Protein AF-A0A9E7D563-F1 (afdb_monomer_lite)

pLDDT: mean 74.96, std 13.54, range [39.56, 93.25]

Foldseek 3Di:
DPPDPVVVVVVVVVVVVVVVVVVVVCVVVVPVVVVVPPVVPCPPDPDPDDDDPPCPPDDPPDDPVDDPDDPPPDPDDVVPPDDPPPDDPPDDDDDD

Radius of gyration: 30.88 Å; chains: 1; bounding box: 63×77×72 Å

Organism: NCBI:txid223390

Sequence (96 aa):
MRRDTSSTRSRLRRALFLLPVLGLTLAAAGCETLDALNPFNEREKPLPGARQPVFPEGVPGVDYNQAPPQPANSAYNPYQNEPPAAGAASATAPAR

Structure (mmCIF, N/CA/C/O backbone):
data_AF-A0A9E7D563-F1
#
_entry.id   AF-A0A9E7D563-F1
#
loop_
_atom_site.group_PDB
_atom_site.id
_atom_site.type_symbol
_atom_site.label_atom_id
_atom_site.label_alt_id
_atom_site.label_comp_id
_atom_site.label_asym_id
_atom_site.label_entity_id
_atom_site.label_seq_id
_atom_site.pdbx_PDB_ins_code
_atom_site.Cartn_x
_atom_site.Cartn_y
_atom_site.Cartn_z
_atom_site.occupancy
_atom_site.B_iso_or_equiv
_atom_site.auth_seq_id
_atom_site.auth_comp_id
_atom_site.auth_asym_id
_atom_site.auth_atom_id
_atom_site.pdbx_PDB_model_num
ATOM 1 N N . MET A 1 1 ? -39.798 -3.501 50.616 1.00 46.50 1 MET A N 1
ATOM 2 C CA . MET A 1 1 ? -39.432 -3.045 49.253 1.00 46.50 1 MET A CA 1
ATOM 3 C C . MET A 1 1 ? -37.908 -2.972 49.149 1.00 46.50 1 MET A C 1
ATOM 5 O O . MET A 1 1 ? -37.323 -2.139 49.822 1.00 46.50 1 MET A O 1
ATOM 9 N N . ARG A 1 2 ? -37.231 -3.896 48.443 1.00 57.88 2 ARG A N 1
ATOM 10 C CA . ARG A 1 2 ? -35.746 -3.921 48.359 1.00 57.88 2 ARG A CA 1
ATOM 11 C C . ARG A 1 2 ? -35.211 -4.599 47.080 1.00 57.88 2 ARG A C 1
ATOM 13 O O . ARG A 1 2 ? -34.205 -5.298 47.142 1.00 57.88 2 ARG A O 1
ATOM 20 N N . ARG A 1 3 ? -35.903 -4.466 45.937 1.00 59.53 3 ARG A N 1
ATOM 21 C CA . ARG A 1 3 ? -35.540 -5.173 44.684 1.00 59.53 3 ARG A CA 1
ATOM 22 C C . ARG A 1 3 ? -34.952 -4.294 43.568 1.00 59.53 3 ARG A C 1
ATOM 24 O O . ARG A 1 3 ? -34.392 -4.847 42.628 1.00 59.53 3 ARG A O 1
ATOM 31 N N . ASP A 1 4 ? -34.956 -2.969 43.684 1.00 60.03 4 ASP A N 1
ATOM 32 C CA . ASP A 1 4 ? -34.674 -2.117 42.511 1.00 60.03 4 ASP A CA 1
ATOM 33 C C . ASP A 1 4 ? -33.186 -1.794 42.274 1.00 60.03 4 ASP A C 1
ATOM 35 O O . ASP A 1 4 ? -32.769 -1.515 41.149 1.00 60.03 4 ASP A O 1
ATOM 39 N N . THR A 1 5 ? -32.334 -1.903 43.297 1.00 60.25 5 THR A N 1
ATOM 40 C CA . THR A 1 5 ? -30.908 -1.522 43.200 1.00 60.25 5 THR A CA 1
ATOM 41 C C . THR A 1 5 ? -30.013 -2.594 42.564 1.00 60.25 5 THR A C 1
ATOM 43 O O . THR A 1 5 ? -28.907 -2.303 42.111 1.00 60.25 5 THR A O 1
ATOM 46 N N . SER A 1 6 ? -30.478 -3.844 42.511 1.00 61.44 6 SER A N 1
ATOM 47 C CA . SER A 1 6 ? -29.756 -4.971 41.897 1.00 61.44 6 SER A CA 1
ATOM 48 C C . SER A 1 6 ? -29.801 -4.910 40.363 1.00 61.44 6 SER A C 1
ATOM 50 O O . SER A 1 6 ? -28.780 -5.064 39.685 1.00 61.44 6 SER A O 1
ATOM 52 N N . SER A 1 7 ? -30.980 -4.602 39.814 1.00 68.50 7 SER A N 1
ATOM 53 C CA . SER A 1 7 ? -31.227 -4.547 38.368 1.00 68.50 7 SER A CA 1
ATOM 54 C C . SER A 1 7 ? -30.425 -3.429 37.698 1.00 68.50 7 SER A C 1
ATOM 56 O O . SER A 1 7 ? -29.818 -3.630 36.647 1.00 68.50 7 SER A O 1
ATOM 58 N N . THR A 1 8 ? -30.327 -2.267 38.345 1.00 72.75 8 THR A N 1
ATOM 59 C CA . THR A 1 8 ? -29.546 -1.118 37.861 1.00 72.75 8 THR A CA 1
ATOM 60 C C . THR A 1 8 ? -28.046 -1.404 37.817 1.00 72.75 8 THR A C 1
ATOM 62 O O . THR A 1 8 ? -27.403 -1.098 36.815 1.00 72.75 8 THR A O 1
ATOM 65 N N . ARG A 1 9 ? -27.484 -2.079 38.828 1.00 77.31 9 ARG A N 1
ATOM 66 C CA . ARG A 1 9 ? -26.066 -2.493 38.831 1.00 77.31 9 ARG A CA 1
ATOM 67 C C . ARG A 1 9 ? -25.752 -3.528 37.746 1.00 77.31 9 ARG A C 1
ATOM 69 O O . ARG A 1 9 ? -24.695 -3.456 37.125 1.00 77.31 9 ARG A O 1
ATOM 76 N N . SER A 1 10 ? -26.667 -4.465 37.496 1.00 79.06 10 SER A N 1
ATOM 77 C CA . SER A 1 10 ? -26.543 -5.454 36.414 1.00 79.06 10 SER A CA 1
ATOM 78 C C . SER A 1 10 ? -26.567 -4.798 35.026 1.00 79.06 10 SER A C 1
ATOM 80 O O . SER A 1 10 ? -25.721 -5.099 34.181 1.00 79.06 10 SER A O 1
ATOM 82 N N . ARG A 1 11 ? -27.480 -3.842 34.809 1.00 83.69 11 ARG A N 1
ATOM 83 C CA . ARG A 1 11 ? -27.574 -3.069 33.560 1.00 83.69 11 ARG A CA 1
ATOM 84 C C . ARG A 1 11 ? -26.341 -2.200 33.325 1.00 83.69 11 ARG A C 1
ATOM 86 O O . ARG A 1 11 ? -25.830 -2.186 32.211 1.00 83.69 11 ARG A O 1
ATOM 93 N N . LEU A 1 12 ? -25.828 -1.546 34.369 1.00 88.75 12 LEU A N 1
ATOM 94 C CA . LEU A 1 12 ? -24.626 -0.715 34.277 1.00 88.75 12 LEU A CA 1
ATOM 95 C C . LEU A 1 12 ? -23.389 -1.546 33.911 1.00 88.75 12 LEU A C 1
ATOM 97 O O . LEU A 1 12 ? -22.616 -1.152 33.046 1.00 88.75 12 LEU A O 1
ATOM 101 N N . ARG A 1 13 ? -23.235 -2.737 34.508 1.00 88.06 13 ARG A N 1
ATOM 102 C CA . ARG A 1 13 ? -22.154 -3.671 34.154 1.00 88.06 13 ARG A CA 1
ATOM 103 C C . ARG A 1 13 ? -22.262 -4.144 32.707 1.00 88.06 13 ARG A C 1
ATOM 105 O O . ARG A 1 13 ? -21.264 -4.132 32.000 1.00 88.06 13 ARG A O 1
ATOM 112 N N . ARG A 1 14 ? -23.462 -4.514 32.245 1.00 85.88 14 ARG A N 1
ATOM 113 C CA . ARG A 1 14 ? -23.684 -4.886 30.836 1.00 85.88 14 ARG A CA 1
ATOM 114 C C . ARG A 1 14 ? -23.347 -3.741 29.883 1.00 85.88 14 ARG A C 1
ATOM 116 O O . ARG A 1 14 ? -22.672 -3.984 28.894 1.00 85.88 14 ARG A O 1
ATOM 123 N N . ALA A 1 15 ? -23.758 -2.513 30.192 1.00 87.81 15 ALA A N 1
ATOM 124 C CA . ALA A 1 15 ? -23.417 -1.343 29.383 1.00 87.81 15 ALA A CA 1
ATOM 125 C C . ALA A 1 15 ? -21.897 -1.103 29.326 1.00 87.81 15 ALA A C 1
ATOM 127 O O . ALA A 1 15 ? -21.360 -0.841 28.252 1.00 87.81 15 ALA A O 1
ATOM 128 N N . LEU A 1 16 ? -21.199 -1.276 30.455 1.00 91.31 16 LEU A N 1
ATOM 129 C CA . LEU A 1 16 ? -19.743 -1.139 30.529 1.00 91.31 16 LEU A CA 1
ATOM 130 C C . LEU A 1 16 ? -19.010 -2.176 29.661 1.00 91.31 16 LEU A C 1
ATOM 132 O O . LEU A 1 16 ? -17.990 -1.853 29.065 1.00 91.31 16 LEU A O 1
ATOM 136 N N . PHE A 1 17 ? -19.538 -3.401 29.563 1.00 89.44 17 PHE A N 1
ATOM 137 C CA . PHE A 1 17 ? -18.987 -4.444 28.690 1.00 89.44 17 PHE A CA 1
ATOM 138 C C . PHE A 1 17 ? -19.382 -4.283 27.218 1.00 89.44 17 PHE A C 1
ATOM 140 O O . PHE A 1 17 ? -18.621 -4.684 26.344 1.00 89.44 17 PHE A O 1
ATOM 147 N N . LEU A 1 18 ? -20.541 -3.691 26.919 1.00 93.25 18 LEU A N 1
ATOM 148 C CA . LEU A 1 18 ? -20.990 -3.485 25.538 1.00 93.25 18 LEU A CA 1
ATOM 149 C C . LEU A 1 18 ? -20.261 -2.332 24.842 1.00 93.25 18 LEU A C 1
ATOM 151 O O . LEU A 1 18 ? -20.044 -2.407 23.637 1.00 93.25 18 LEU A O 1
ATOM 155 N N . LEU A 1 19 ? -19.844 -1.299 25.578 1.00 91.69 19 LEU A N 1
ATOM 156 C CA . LEU A 1 19 ? -19.086 -0.166 25.035 1.00 91.69 19 LEU A CA 1
ATOM 157 C C . LEU A 1 19 ? -17.804 -0.563 24.274 1.00 91.69 19 LEU A C 1
ATOM 159 O O . LEU A 1 19 ? -17.670 -0.156 23.120 1.00 91.69 19 LEU A O 1
ATOM 163 N N . PRO A 1 20 ? -16.874 -1.355 24.845 1.00 91.50 20 PRO A N 1
ATOM 164 C CA . PRO A 1 20 ? -15.661 -1.750 24.133 1.00 91.50 20 PRO A CA 1
ATOM 165 C C . PRO A 1 20 ? -15.958 -2.680 22.954 1.00 91.50 20 PRO A C 1
ATOM 167 O O . PRO A 1 20 ? -15.300 -2.567 21.927 1.00 91.50 20 PRO A O 1
ATOM 170 N N . VAL A 1 21 ? -16.966 -3.554 23.062 1.00 93.25 21 VAL A N 1
ATOM 171 C CA . VAL A 1 21 ? -17.385 -4.437 21.959 1.00 93.25 21 VAL A CA 1
ATOM 172 C C . VAL A 1 21 ? -17.908 -3.615 20.785 1.00 93.25 21 VAL A C 1
ATOM 174 O O . VAL A 1 21 ? -17.483 -3.824 19.652 1.00 93.25 21 VAL A O 1
ATOM 177 N N . LEU A 1 22 ? -18.774 -2.636 21.060 1.00 92.00 22 LEU A N 1
ATOM 178 C CA . LEU A 1 22 ? -19.298 -1.734 20.041 1.00 92.00 22 LEU A CA 1
ATOM 179 C C . LEU A 1 22 ? -18.167 -0.917 19.397 1.00 92.00 22 LEU A C 1
ATOM 181 O O . LEU A 1 22 ? -18.093 -0.833 18.173 1.00 92.00 22 LEU A O 1
ATOM 185 N N . GLY A 1 23 ? -17.246 -0.391 20.209 1.00 90.06 23 GLY A N 1
ATOM 186 C CA . GLY A 1 23 ? -16.064 0.324 19.726 1.00 90.06 23 GLY A CA 1
ATOM 187 C C . GLY A 1 23 ? -15.183 -0.529 18.810 1.00 90.06 23 GLY A C 1
ATOM 188 O O . GLY A 1 23 ? -14.817 -0.073 17.730 1.00 90.06 23 GLY A O 1
ATOM 189 N N . LEU A 1 24 ? -14.902 -1.782 19.186 1.00 87.56 24 LEU A N 1
ATOM 190 C CA . LEU A 1 24 ? -14.111 -2.701 18.361 1.00 87.56 24 LEU A CA 1
ATOM 191 C C . LEU A 1 24 ? -14.814 -3.031 17.040 1.00 87.56 24 LEU A C 1
ATOM 193 O O . LEU A 1 24 ? -14.166 -3.073 15.999 1.00 87.56 24 LEU A O 1
ATOM 197 N N . THR A 1 25 ? -16.133 -3.246 17.071 1.00 86.12 25 THR A N 1
ATOM 198 C CA . THR A 1 25 ? -16.908 -3.561 15.859 1.00 86.12 25 THR A CA 1
ATOM 199 C C . THR A 1 25 ? -16.938 -2.388 14.879 1.00 86.12 25 THR A C 1
ATOM 201 O O . THR A 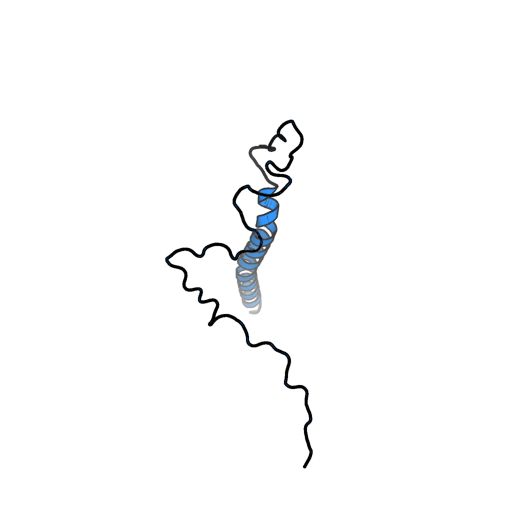1 25 ? -16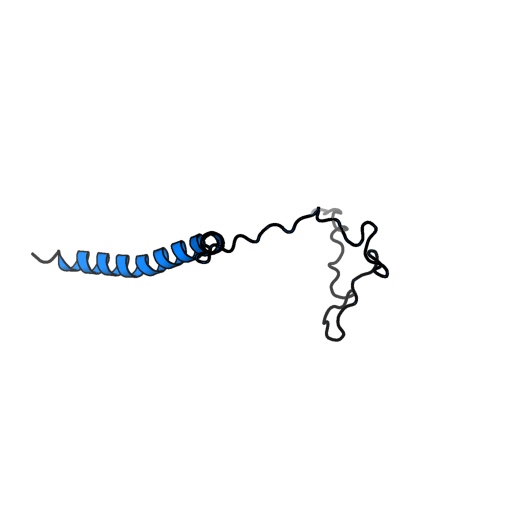.773 -2.599 13.680 1.00 86.12 25 THR A O 1
ATOM 204 N N . LEU A 1 26 ? -17.067 -1.153 15.381 1.00 85.12 26 LEU A N 1
ATOM 205 C CA . LEU A 1 26 ? -16.996 0.053 14.553 1.00 85.12 26 LEU A CA 1
ATOM 206 C C . LEU A 1 26 ? -15.586 0.293 14.012 1.00 85.12 26 LEU A C 1
ATOM 208 O O . LEU A 1 26 ? -15.447 0.691 12.863 1.00 85.12 26 LEU A O 1
ATOM 212 N N . ALA A 1 27 ? -14.548 0.051 14.814 1.00 83.69 27 ALA A N 1
ATOM 213 C CA . ALA A 1 27 ? -13.166 0.189 14.366 1.00 83.69 27 ALA A CA 1
ATOM 214 C C . ALA A 1 27 ? -12.826 -0.831 13.266 1.00 83.69 27 ALA A C 1
ATOM 216 O O . ALA A 1 27 ? -12.238 -0.459 12.255 1.00 83.69 27 ALA A O 1
ATOM 217 N N . ALA A 1 28 ? -13.257 -2.088 13.424 1.00 82.00 28 ALA A N 1
ATOM 218 C CA . ALA A 1 28 ? -13.043 -3.137 12.430 1.00 82.00 28 ALA A CA 1
ATOM 219 C C . ALA A 1 28 ? -13.772 -2.841 11.108 1.00 82.00 28 ALA A C 1
ATOM 221 O O . ALA A 1 28 ? -13.149 -2.899 10.056 1.00 82.00 28 ALA A O 1
ATOM 222 N N . ALA A 1 29 ? -15.051 -2.446 11.159 1.00 80.00 29 ALA A N 1
ATOM 223 C CA . ALA A 1 29 ? -15.813 -2.050 9.965 1.00 80.00 29 ALA A CA 1
ATOM 224 C C . ALA A 1 29 ? -15.343 -0.706 9.360 1.00 80.00 29 ALA A C 1
ATOM 226 O O . ALA A 1 29 ? -15.568 -0.404 8.186 1.00 80.00 29 ALA A O 1
ATOM 227 N N . GLY A 1 30 ? -14.706 0.134 10.176 1.00 71.75 30 GLY A N 1
ATOM 228 C CA . GLY A 1 30 ? -14.212 1.449 9.790 1.00 71.75 30 GLY A CA 1
ATOM 229 C C . GLY A 1 30 ? -12.873 1.420 9.060 1.00 71.75 30 GLY A C 1
ATOM 230 O O . GLY A 1 30 ? -12.623 2.333 8.286 1.00 71.75 30 GLY A O 1
ATOM 231 N N . CYS A 1 31 ? -12.023 0.406 9.253 1.00 72.69 31 CYS A N 1
ATOM 232 C CA . CYS A 1 31 ? -10.680 0.382 8.654 1.00 72.69 31 CYS A CA 1
ATOM 233 C C . CYS A 1 31 ? -10.689 0.459 7.120 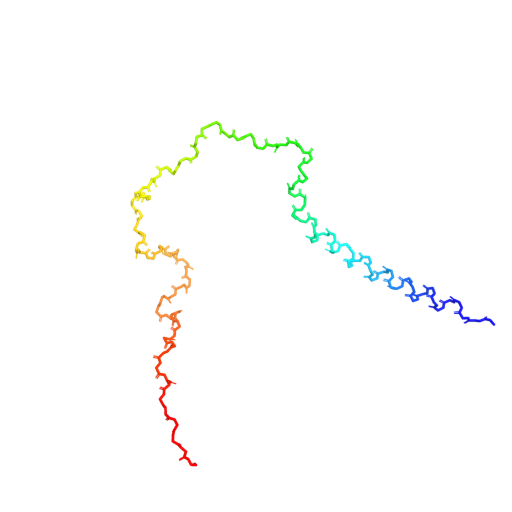1.00 72.69 31 CYS A C 1
ATOM 235 O O . CYS A 1 31 ? -9.866 1.162 6.546 1.00 72.69 31 CYS A O 1
ATOM 237 N N . GLU A 1 32 ? -11.635 -0.204 6.464 1.00 66.38 32 GLU A N 1
ATOM 238 C CA . GLU A 1 32 ? -11.804 -0.148 5.005 1.00 66.38 32 GLU A CA 1
ATOM 239 C C . GLU A 1 32 ? -12.648 1.053 4.547 1.00 66.38 32 GLU A C 1
ATOM 241 O O . GLU A 1 32 ? -12.413 1.629 3.488 1.00 66.38 32 GLU A O 1
ATOM 246 N N . THR A 1 33 ? -13.584 1.510 5.382 1.00 71.06 33 THR A N 1
ATOM 247 C CA . THR A 1 33 ? -14.432 2.676 5.078 1.00 71.06 33 THR A CA 1
ATOM 248 C C . THR A 1 33 ? -13.675 4.007 5.214 1.00 71.06 33 THR A C 1
ATOM 250 O O . THR A 1 33 ? -13.984 4.972 4.514 1.00 71.06 33 THR A O 1
ATOM 253 N N . LEU A 1 34 ? -12.679 4.081 6.102 1.00 66.56 34 LEU A N 1
ATOM 254 C CA . LEU A 1 34 ? -11.859 5.275 6.331 1.00 66.56 34 LEU A CA 1
ATOM 255 C C . LEU A 1 34 ? -10.912 5.570 5.165 1.00 66.56 34 LEU A C 1
ATOM 257 O O . LEU A 1 34 ? -10.648 6.738 4.909 1.00 66.56 34 LEU A O 1
ATOM 261 N N . ASP A 1 35 ? -10.470 4.550 4.427 1.00 64.88 35 ASP A N 1
ATOM 262 C CA . ASP A 1 35 ? -9.675 4.727 3.203 1.00 64.88 35 ASP A CA 1
ATOM 263 C C . ASP A 1 35 ? -10.494 5.429 2.098 1.00 64.88 35 ASP A C 1
ATOM 265 O O . ASP A 1 35 ? -9.998 6.278 1.359 1.00 64.88 35 ASP A O 1
ATOM 269 N N . ALA A 1 36 ? -11.806 5.161 2.046 1.00 68.31 36 ALA A N 1
ATOM 270 C CA . ALA A 1 36 ? -12.739 5.841 1.143 1.00 68.31 36 ALA A CA 1
ATOM 271 C C . ALA A 1 36 ? -13.165 7.240 1.635 1.00 68.31 36 ALA A C 1
ATOM 273 O O . ALA A 1 36 ? -13.593 8.082 0.838 1.00 68.31 36 ALA A O 1
ATOM 274 N N . LEU A 1 37 ? -13.054 7.508 2.938 1.00 73.31 37 LEU A N 1
ATOM 275 C CA . LEU A 1 37 ? -13.243 8.831 3.527 1.00 73.31 37 LEU A CA 1
ATOM 276 C C . LEU A 1 37 ? -11.939 9.613 3.395 1.00 73.31 37 LEU A C 1
ATOM 278 O O . LEU A 1 37 ? -11.203 9.774 4.358 1.00 73.31 37 LEU A O 1
ATOM 282 N N . ASN A 1 38 ? -11.662 10.127 2.200 1.00 69.38 38 ASN A N 1
ATOM 283 C CA . ASN A 1 38 ? -10.580 11.083 2.000 1.00 69.38 38 ASN A CA 1
ATOM 284 C C . ASN A 1 38 ? -11.076 12.506 2.347 1.00 69.38 38 ASN A C 1
ATOM 286 O O . ASN A 1 38 ? -11.704 13.145 1.493 1.00 69.38 38 ASN A O 1
ATOM 290 N N . PRO A 1 39 ? -10.817 13.045 3.561 1.00 72.94 39 PRO A N 1
ATOM 291 C CA . PRO A 1 39 ? -11.272 14.385 3.943 1.00 72.94 39 PRO A CA 1
ATOM 292 C C . PRO A 1 39 ? -10.556 15.498 3.164 1.00 72.94 39 PRO A C 1
ATOM 294 O O . PRO A 1 39 ? -10.988 16.648 3.209 1.00 72.94 39 PRO A O 1
ATOM 297 N N . PHE A 1 40 ? -9.484 15.166 2.440 1.00 76.62 40 PHE A N 1
ATOM 298 C CA . PHE A 1 40 ? -8.692 16.097 1.642 1.00 76.62 40 PHE A CA 1
ATOM 299 C C . PHE A 1 40 ? -9.123 16.137 0.171 1.00 76.62 40 PHE A C 1
ATOM 301 O O . PHE A 1 40 ? -8.598 16.938 -0.597 1.00 76.62 40 PHE A O 1
ATOM 308 N N . ASN A 1 41 ? -10.118 15.330 -0.226 1.00 63.91 41 AS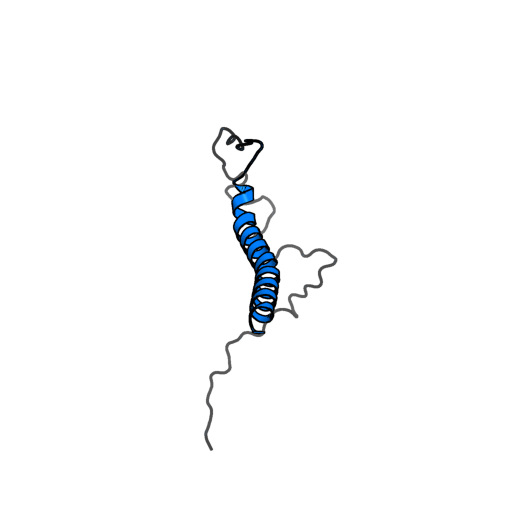N A N 1
ATOM 309 C CA . ASN A 1 41 ? -10.645 15.278 -1.595 1.00 63.91 41 ASN A CA 1
ATOM 310 C C . ASN A 1 41 ? -9.539 15.091 -2.658 1.00 63.91 41 ASN A C 1
ATOM 312 O O . ASN A 1 41 ? -9.680 15.510 -3.810 1.00 63.91 41 ASN A O 1
ATOM 316 N N . GLU A 1 42 ? -8.432 14.452 -2.272 1.00 69.06 42 GLU A N 1
ATOM 317 C CA . GLU A 1 42 ? -7.338 14.073 -3.160 1.00 69.06 42 GLU A CA 1
ATOM 318 C C . GLU A 1 42 ? -7.776 12.836 -3.943 1.00 69.06 42 GLU A C 1
ATOM 320 O O . GLU A 1 42 ? -7.376 11.705 -3.678 1.00 69.06 42 GLU A O 1
ATOM 325 N N . ARG A 1 43 ? -8.675 13.025 -4.910 1.00 66.44 43 ARG A N 1
ATOM 326 C CA . ARG A 1 43 ? -8.842 12.018 -5.954 1.00 66.44 43 ARG A CA 1
ATOM 327 C C . ARG A 1 43 ? -7.552 12.016 -6.747 1.00 66.44 43 ARG A C 1
ATOM 329 O O . ARG A 1 43 ? -7.269 12.994 -7.439 1.00 66.44 43 ARG A O 1
ATOM 336 N N . GLU A 1 44 ? -6.781 10.938 -6.637 1.00 69.88 44 GLU A N 1
ATOM 337 C CA . GLU A 1 44 ? -5.635 10.710 -7.506 1.00 69.88 44 GLU A CA 1
ATOM 338 C C . GLU A 1 44 ? -6.103 10.878 -8.950 1.00 69.88 44 GLU A C 1
ATOM 340 O O . GLU A 1 44 ? -6.875 10.076 -9.483 1.00 69.88 44 GLU A O 1
ATOM 345 N N . LYS A 1 45 ? -5.709 11.990 -9.572 1.00 74.62 45 LYS A N 1
ATOM 346 C CA . LYS A 1 45 ? -6.058 12.261 -10.958 1.00 74.62 45 LYS A CA 1
ATOM 347 C C . LYS A 1 45 ? -5.426 11.140 -11.782 1.00 74.62 45 LYS A C 1
ATOM 349 O O . LYS A 1 45 ? -4.198 11.030 -11.761 1.00 74.62 45 LYS A O 1
ATOM 354 N N . PRO A 1 46 ? -6.212 10.322 -12.508 1.00 75.62 46 PRO A N 1
ATOM 355 C CA . PRO A 1 46 ? -5.630 9.300 -13.356 1.00 75.62 46 PRO A CA 1
ATOM 356 C C . PRO A 1 46 ? -4.684 9.990 -14.336 1.00 75.62 46 PRO A C 1
ATOM 358 O O . PRO A 1 46 ? -5.062 10.942 -15.026 1.00 75.62 46 PRO A O 1
ATOM 361 N N . LEU A 1 47 ? -3.423 9.557 -14.322 1.00 77.69 47 LEU A N 1
ATOM 362 C CA . LEU A 1 47 ? -2.406 10.089 -15.217 1.00 77.69 47 LEU A CA 1
ATOM 363 C C . LEU A 1 47 ? -2.876 9.883 -16.664 1.00 77.69 47 LEU A C 1
ATOM 365 O O . LEU A 1 47 ? -3.405 8.813 -16.980 1.00 77.69 47 LEU A O 1
ATOM 369 N N . PRO A 1 48 ? -2.723 10.887 -17.542 1.00 83.00 48 PRO A N 1
ATOM 370 C CA . PRO A 1 48 ? -3.073 10.723 -18.943 1.00 83.00 48 PRO A CA 1
ATOM 371 C C . PRO A 1 48 ? -2.187 9.641 -19.577 1.00 83.00 48 PRO A C 1
ATOM 373 O O . PRO A 1 48 ? -0.979 9.612 -19.351 1.00 83.00 48 PRO A O 1
ATOM 376 N N . GLY A 1 49 ? -2.788 8.775 -20.395 1.00 85.69 49 GLY A N 1
ATOM 377 C CA . GLY A 1 49 ? -2.090 7.711 -21.121 1.00 85.69 49 GLY A CA 1
ATOM 378 C C . GLY A 1 49 ? -2.479 6.297 -20.679 1.00 85.69 49 GLY A C 1
ATOM 379 O O . GLY A 1 49 ? -2.996 6.074 -19.587 1.00 85.69 49 GLY A O 1
ATOM 380 N N . ALA A 1 50 ? -2.250 5.325 -21.564 1.00 83.06 50 ALA A N 1
ATOM 381 C CA . ALA A 1 50 ? -2.473 3.915 -21.263 1.00 83.06 50 ALA A CA 1
ATOM 382 C C . ALA A 1 50 ? -1.309 3.372 -20.423 1.00 83.06 50 ALA A C 1
ATOM 384 O O . ALA A 1 50 ? -0.146 3.516 -20.802 1.00 83.06 50 ALA A O 1
ATOM 385 N N . ARG A 1 51 ? -1.617 2.721 -19.296 1.00 83.00 51 ARG A N 1
ATOM 386 C CA . ARG A 1 51 ? -0.621 1.981 -18.513 1.00 83.00 51 ARG A CA 1
ATOM 387 C C . ARG A 1 51 ? -0.258 0.718 -19.288 1.00 83.00 51 ARG A C 1
ATOM 389 O O . ARG A 1 51 ? -1.060 -0.207 -19.346 1.00 83.00 51 ARG A O 1
ATOM 396 N N . GLN A 1 52 ? 0.918 0.708 -19.903 1.00 88.81 52 GLN A N 1
ATOM 397 C CA . GLN A 1 52 ? 1.466 -0.465 -20.580 1.00 88.81 52 GLN A CA 1
ATOM 398 C C . GLN A 1 52 ? 2.629 -1.036 -19.766 1.00 88.81 52 GLN A C 1
ATOM 400 O O . GLN A 1 52 ? 3.327 -0.268 -19.092 1.00 88.81 52 GLN A O 1
ATOM 405 N N . PRO A 1 53 ? 2.853 -2.362 -19.795 1.00 87.56 53 PRO A N 1
ATOM 406 C CA . PRO A 1 53 ? 4.034 -2.946 -19.183 1.00 87.56 53 PRO A CA 1
ATOM 407 C C . PRO A 1 53 ? 5.282 -2.357 -19.842 1.00 87.56 53 PRO A C 1
ATOM 409 O O . PRO A 1 53 ? 5.421 -2.363 -21.062 1.00 87.56 53 PRO A O 1
ATOM 412 N N . VAL A 1 54 ? 6.202 -1.852 -19.020 1.00 89.31 54 VAL A N 1
ATOM 413 C CA . VAL A 1 54 ? 7.480 -1.290 -19.491 1.00 89.31 54 VAL A CA 1
ATOM 414 C C . VAL A 1 54 ? 8.341 -2.371 -20.158 1.00 89.31 54 VAL A C 1
ATOM 416 O O . VAL A 1 54 ? 9.136 -2.075 -21.044 1.00 89.31 54 VAL A O 1
ATOM 419 N N . PHE A 1 55 ? 8.131 -3.633 -19.773 1.00 92.81 55 PHE A N 1
ATOM 420 C CA . PHE A 1 55 ? 8.812 -4.803 -20.315 1.00 92.81 55 PHE A CA 1
ATOM 421 C C . PHE A 1 55 ? 7.786 -5.885 -20.689 1.00 92.81 55 PHE A C 1
ATOM 423 O O . PHE A 1 55 ? 7.462 -6.727 -19.850 1.00 92.81 55 PHE A O 1
ATOM 430 N N . PRO A 1 56 ? 7.231 -5.857 -21.915 1.00 88.25 56 PRO A N 1
ATOM 431 C CA . PRO A 1 56 ? 6.189 -6.797 -22.338 1.00 88.25 56 PRO A CA 1
ATOM 432 C C . PRO A 1 56 ? 6.641 -8.263 -22.309 1.00 88.25 56 PRO A C 1
ATOM 434 O O . PRO A 1 56 ? 5.879 -9.131 -21.905 1.00 88.25 56 PRO A O 1
ATOM 437 N N . GLU A 1 57 ? 7.901 -8.514 -22.668 1.00 89.94 57 GLU A N 1
ATOM 438 C CA . GLU A 1 57 ? 8.504 -9.854 -22.751 1.00 89.94 57 GLU A CA 1
ATOM 439 C C . GLU A 1 57 ? 9.229 -10.274 -21.455 1.00 89.94 57 GLU A C 1
ATOM 441 O O . GLU A 1 57 ? 9.948 -11.270 -21.431 1.00 89.94 57 GLU A O 1
ATOM 446 N N . GLY A 1 58 ? 9.069 -9.510 -20.368 1.00 87.31 58 GLY A N 1
ATOM 447 C CA . GLY A 1 58 ? 9.777 -9.727 -19.105 1.00 87.31 58 GLY A CA 1
ATOM 448 C C . GLY A 1 58 ? 11.016 -8.846 -18.926 1.00 87.31 58 GLY A C 1
ATOM 449 O O . GLY A 1 58 ? 11.515 -8.206 -19.853 1.00 87.31 58 GLY A O 1
ATOM 450 N N . VAL A 1 59 ? 11.486 -8.759 -17.683 1.00 90.75 59 VAL A N 1
ATOM 451 C CA . VAL A 1 59 ? 12.568 -7.852 -17.282 1.00 90.75 59 VAL A CA 1
ATOM 452 C C . VAL A 1 59 ? 13.911 -8.379 -17.808 1.00 90.75 59 VAL A C 1
ATOM 454 O O . VAL A 1 59 ? 14.280 -9.511 -17.484 1.00 90.75 59 VAL A O 1
ATOM 457 N N . PRO A 1 60 ? 14.683 -7.583 -18.574 1.00 89.56 60 PRO A N 1
ATOM 458 C CA . PRO A 1 60 ? 15.990 -8.008 -19.063 1.00 89.56 60 PRO A CA 1
ATOM 459 C C . PRO A 1 60 ? 16.917 -8.450 -17.923 1.00 89.56 60 PRO A C 1
ATOM 461 O O . PRO A 1 60 ? 17.106 -7.723 -16.950 1.00 89.56 60 PRO A O 1
ATOM 464 N N . GLY A 1 61 ? 17.511 -9.637 -18.058 1.00 85.56 61 GLY A N 1
ATOM 465 C CA . GLY A 1 61 ? 18.445 -10.194 -17.073 1.00 85.56 61 GLY A CA 1
ATOM 466 C C . GLY A 1 61 ? 17.795 -10.944 -15.906 1.00 85.56 61 GLY A C 1
ATOM 467 O O . GLY A 1 61 ? 18.519 -11.430 -15.040 1.00 85.56 61 GLY A O 1
ATOM 468 N N . VAL A 1 62 ? 16.464 -11.072 -15.882 1.00 86.19 62 VAL A N 1
ATOM 469 C CA . VAL A 1 62 ? 15.753 -11.920 -14.917 1.00 86.19 62 VAL A CA 1
ATOM 470 C C . VAL A 1 62 ? 15.459 -13.275 -15.556 1.00 86.19 62 VAL A C 1
ATOM 472 O O . VAL A 1 62 ? 14.704 -13.363 -16.521 1.00 86.19 62 VAL A O 1
ATOM 475 N N . ASP A 1 63 ? 16.043 -14.338 -15.005 1.00 87.56 63 ASP A N 1
ATOM 476 C CA . ASP A 1 63 ? 15.663 -15.710 -15.342 1.00 87.56 63 ASP A CA 1
ATOM 477 C C . ASP A 1 63 ? 14.511 -16.157 -14.435 1.00 87.56 63 ASP A C 1
ATOM 479 O O . ASP A 1 63 ? 14.704 -16.444 -13.254 1.00 87.56 63 ASP A O 1
ATOM 483 N N . TYR A 1 64 ? 13.303 -16.215 -14.993 1.00 84.06 64 TYR A N 1
ATOM 484 C CA . TYR A 1 64 ? 12.095 -16.628 -14.275 1.00 84.06 64 TYR A CA 1
ATOM 485 C C . TYR A 1 64 ? 12.058 -18.126 -13.934 1.00 84.06 64 TYR A C 1
ATOM 487 O O . TYR A 1 64 ? 11.196 -18.546 -13.163 1.00 84.06 64 TYR A O 1
ATOM 495 N N . ASN A 1 65 ? 12.973 -18.934 -14.483 1.00 87.88 65 ASN A N 1
ATOM 496 C CA . ASN A 1 65 ? 13.081 -20.359 -14.160 1.00 87.88 65 ASN A CA 1
ATOM 497 C C . ASN A 1 65 ? 14.037 -20.625 -12.990 1.00 87.88 65 ASN A C 1
ATOM 499 O O . ASN A 1 65 ? 14.135 -21.763 -12.529 1.00 87.88 65 ASN A O 1
ATOM 503 N N . GLN A 1 66 ? 14.747 -19.602 -12.507 1.00 85.69 66 GLN A N 1
ATOM 504 C CA . GLN A 1 66 ? 15.637 -19.723 -11.360 1.00 85.69 66 GLN A CA 1
ATOM 505 C C . GLN A 1 66 ? 14.984 -19.195 -10.089 1.00 85.69 66 GLN A C 1
ATOM 507 O O . GLN A 1 66 ? 14.247 -18.209 -10.087 1.00 85.69 66 GLN A O 1
ATOM 512 N N . ALA A 1 67 ? 15.283 -19.865 -8.976 1.00 81.62 67 ALA A N 1
ATOM 513 C CA . ALA A 1 67 ? 14.878 -19.387 -7.667 1.00 81.62 67 ALA A CA 1
ATOM 514 C C . ALA A 1 67 ? 15.504 -18.002 -7.411 1.00 81.62 67 ALA A C 1
ATOM 516 O O . ALA A 1 67 ? 16.700 -17.822 -7.664 1.00 81.62 67 ALA A O 1
ATOM 517 N N . PRO A 1 68 ? 14.736 -17.029 -6.885 1.00 83.00 68 PRO A N 1
ATOM 518 C CA . PRO A 1 68 ? 15.281 -15.729 -6.533 1.00 83.00 68 PRO A CA 1
ATOM 519 C C . PRO A 1 68 ? 16.481 -15.871 -5.588 1.00 83.00 68 PRO A C 1
ATOM 521 O O . PRO A 1 68 ? 16.419 -16.678 -4.647 1.00 83.00 68 PRO A O 1
ATOM 524 N N . PRO A 1 69 ? 17.560 -15.094 -5.806 1.00 83.19 69 PRO A N 1
ATOM 525 C CA . PRO A 1 69 ? 18.735 -15.152 -4.955 1.00 83.19 69 PRO A CA 1
ATOM 526 C C . PRO A 1 69 ? 18.329 -14.823 -3.523 1.00 83.19 69 PRO A C 1
ATOM 528 O O . PRO A 1 69 ? 17.714 -13.791 -3.245 1.00 83.19 69 PRO A O 1
ATOM 531 N N . GLN A 1 70 ? 18.657 -15.729 -2.610 1.00 84.44 70 GLN A N 1
ATOM 532 C CA . GLN A 1 70 ? 18.381 -15.517 -1.203 1.00 84.44 70 GLN A CA 1
ATOM 533 C C . GLN A 1 70 ? 19.372 -14.490 -0.635 1.00 84.44 70 GLN A C 1
ATOM 535 O O . GLN A 1 70 ? 20.549 -14.496 -1.011 1.00 84.44 70 GLN A O 1
ATOM 540 N N . PRO A 1 71 ? 18.938 -13.603 0.274 1.00 84.94 71 PRO A N 1
ATOM 541 C CA . PRO A 1 71 ? 19.852 -12.682 0.935 1.00 84.94 71 PRO A CA 1
ATOM 542 C C . PRO A 1 71 ? 20.884 -13.456 1.774 1.00 84.94 71 PRO A C 1
ATOM 544 O O . PRO A 1 71 ? 20.613 -14.559 2.253 1.00 84.94 71 PRO A O 1
ATOM 547 N N . ALA A 1 72 ? 22.072 -12.876 1.975 1.00 80.12 72 ALA A N 1
ATOM 548 C CA . ALA A 1 72 ? 23.203 -13.551 2.630 1.00 80.12 72 ALA A CA 1
ATOM 549 C C . ALA A 1 72 ? 22.913 -14.007 4.074 1.00 80.12 72 ALA A C 1
ATOM 551 O O . ALA A 1 72 ? 23.567 -14.907 4.587 1.00 80.12 72 ALA A O 1
ATOM 552 N N . ASN A 1 73 ? 21.926 -13.393 4.727 1.00 85.38 73 ASN A N 1
ATOM 553 C CA . ASN A 1 73 ? 21.458 -13.725 6.071 1.00 85.38 73 ASN A CA 1
ATOM 554 C C . ASN A 1 73 ? 20.210 -14.628 6.081 1.00 85.38 73 ASN A C 1
ATOM 556 O O . ASN A 1 73 ? 19.552 -14.746 7.115 1.00 85.38 73 ASN A O 1
ATOM 560 N N . SER A 1 74 ? 19.832 -15.217 4.947 1.00 81.38 74 SER A N 1
ATOM 561 C CA . SER A 1 74 ? 18.694 -16.133 4.887 1.00 81.38 74 SER A CA 1
ATOM 562 C C . SER A 1 74 ? 18.987 -17.431 5.646 1.00 81.38 74 SER A C 1
ATOM 564 O O . SER A 1 74 ? 20.041 -18.043 5.505 1.00 81.38 74 SER A O 1
ATOM 566 N N . ALA A 1 75 ? 18.016 -17.870 6.447 1.00 76.69 75 ALA A N 1
ATOM 567 C CA . ALA A 1 75 ? 18.036 -19.173 7.115 1.00 76.69 75 ALA A CA 1
ATOM 568 C C . ALA A 1 75 ? 17.467 -20.303 6.228 1.00 76.69 75 ALA A C 1
ATOM 570 O O . ALA A 1 75 ? 17.264 -21.419 6.702 1.00 76.69 75 ALA A O 1
ATOM 571 N N . TYR A 1 76 ? 17.141 -20.007 4.965 1.00 75.88 76 TYR A N 1
ATOM 572 C CA . TYR A 1 76 ? 16.486 -20.942 4.058 1.00 75.88 76 TYR A CA 1
ATOM 573 C C . TYR A 1 76 ? 17.491 -21.962 3.514 1.00 75.88 76 TYR A C 1
ATOM 575 O O . TYR A 1 76 ? 18.396 -21.607 2.760 1.00 75.88 76 TYR A O 1
ATOM 583 N N . ASN A 1 77 ? 17.313 -23.235 3.876 1.00 72.19 77 ASN A N 1
ATOM 584 C CA . ASN A 1 77 ? 18.065 -24.350 3.312 1.00 72.19 77 ASN A CA 1
ATOM 585 C C . ASN A 1 77 ? 17.135 -25.189 2.412 1.00 72.19 77 ASN A C 1
ATOM 587 O O . ASN A 1 77 ? 16.301 -25.934 2.934 1.00 72.19 77 ASN A O 1
ATOM 591 N N . PRO A 1 78 ? 17.270 -25.118 1.074 1.00 66.50 78 PRO A N 1
ATOM 592 C CA . PRO A 1 78 ? 16.388 -25.840 0.156 1.00 66.50 78 PRO A CA 1
ATOM 593 C C . PRO A 1 78 ? 16.414 -27.366 0.349 1.00 66.50 78 PRO A C 1
ATOM 595 O O . PRO A 1 78 ? 15.438 -28.025 0.020 1.00 66.50 78 PRO A O 1
ATOM 598 N N . T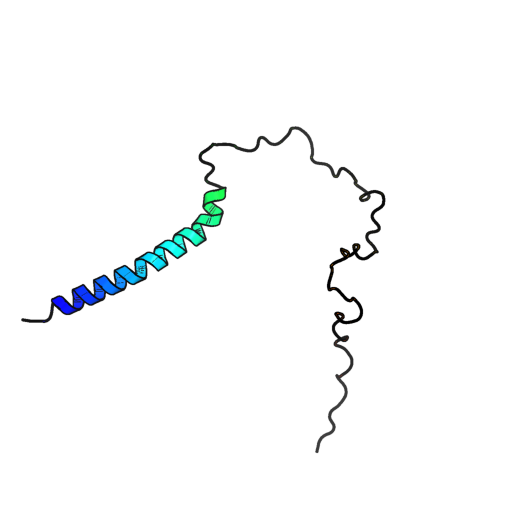YR A 1 79 ? 17.466 -27.932 0.952 1.00 65.00 79 TYR A N 1
ATOM 599 C CA . TYR A 1 79 ? 17.578 -29.377 1.193 1.00 65.00 79 TYR A CA 1
ATOM 600 C C . TYR A 1 79 ? 16.939 -29.855 2.508 1.00 65.00 79 TYR A C 1
ATOM 602 O O . TYR A 1 79 ? 16.756 -31.055 2.693 1.00 65.00 79 TYR A O 1
ATOM 610 N N . GLN A 1 80 ? 16.622 -28.951 3.440 1.00 64.31 80 GLN A N 1
ATOM 611 C CA . GLN A 1 80 ? 15.981 -29.290 4.724 1.00 64.31 80 GLN A CA 1
ATOM 612 C C . GLN A 1 80 ? 14.491 -28.952 4.761 1.00 64.31 80 GLN A C 1
ATOM 614 O O . GLN A 1 80 ? 13.760 -29.501 5.583 1.00 64.31 80 GLN A O 1
ATOM 619 N N . ASN A 1 81 ? 14.051 -28.034 3.903 1.00 65.50 81 ASN A N 1
ATOM 620 C CA . ASN A 1 81 ? 12.710 -27.467 3.948 1.00 65.50 81 ASN A CA 1
ATOM 621 C C . ASN A 1 81 ? 11.756 -28.063 2.899 1.00 65.50 81 ASN A C 1
ATOM 623 O O . ASN A 1 81 ? 10.603 -27.641 2.846 1.00 65.50 81 ASN A O 1
ATOM 627 N N . GLU A 1 82 ? 12.197 -29.036 2.095 1.00 65.12 82 GLU A N 1
ATOM 628 C CA . GLU A 1 82 ? 11.317 -29.770 1.182 1.00 65.12 82 GLU A CA 1
ATOM 629 C C . GLU A 1 82 ? 10.492 -30.807 1.972 1.00 65.12 82 GLU A C 1
ATOM 631 O O . GLU A 1 82 ? 11.069 -31.714 2.582 1.00 65.12 82 GLU A O 1
ATOM 636 N N . PRO A 1 83 ? 9.150 -30.688 2.032 1.00 64.56 83 PRO A N 1
ATOM 637 C CA . PRO A 1 83 ? 8.331 -31.694 2.690 1.00 64.56 83 PRO A CA 1
ATOM 638 C C . PRO A 1 83 ? 8.451 -33.025 1.931 1.00 64.56 83 PRO A C 1
ATOM 640 O O . PRO A 1 83 ? 8.385 -33.029 0.700 1.00 64.56 83 PRO A O 1
ATOM 643 N N . PRO A 1 84 ? 8.610 -34.165 2.632 1.00 60.09 84 PRO A N 1
ATOM 644 C CA . PRO A 1 84 ? 8.735 -35.459 1.977 1.00 60.09 84 PRO A CA 1
ATOM 645 C C . PRO A 1 84 ? 7.508 -35.711 1.100 1.00 60.09 84 PRO A C 1
ATOM 647 O O . PRO A 1 84 ? 6.374 -35.521 1.545 1.00 60.09 84 PRO A O 1
ATOM 650 N N . ALA A 1 85 ? 7.749 -36.124 -0.146 1.00 61.28 85 ALA A N 1
ATOM 651 C CA . ALA A 1 85 ? 6.715 -36.410 -1.130 1.00 61.28 85 ALA A CA 1
ATOM 652 C C . ALA A 1 85 ? 5.641 -37.334 -0.529 1.00 61.28 85 ALA A C 1
ATOM 654 O O . ALA A 1 85 ? 5.861 -38.526 -0.297 1.00 61.28 85 ALA A O 1
ATOM 655 N N . ALA A 1 86 ? 4.465 -36.770 -0.258 1.00 59.34 86 ALA A N 1
ATOM 656 C CA . ALA A 1 86 ? 3.301 -37.509 0.198 1.00 59.34 86 ALA A CA 1
ATOM 657 C C . ALA A 1 86 ? 2.761 -38.343 -0.971 1.00 59.34 86 ALA A C 1
ATOM 659 O O . ALA A 1 86 ? 1.918 -37.885 -1.738 1.00 59.34 86 ALA A O 1
ATOM 660 N N . GLY A 1 87 ? 3.276 -39.560 -1.142 1.00 55.38 87 GLY A N 1
ATOM 661 C CA . GLY A 1 87 ? 2.826 -40.407 -2.242 1.00 55.38 87 GLY A CA 1
ATOM 662 C C . GLY A 1 87 ? 3.543 -41.741 -2.385 1.00 55.38 87 GLY A C 1
ATOM 663 O O . GLY A 1 87 ? 4.021 -42.031 -3.472 1.00 55.38 87 GLY A O 1
ATOM 664 N N . ALA A 1 88 ? 3.633 -42.563 -1.331 1.00 50.84 88 ALA A N 1
ATOM 665 C CA . ALA A 1 88 ? 4.101 -43.952 -1.483 1.00 50.84 88 ALA A CA 1
ATOM 666 C C . ALA A 1 88 ? 3.685 -44.923 -0.355 1.00 50.84 88 ALA A C 1
ATOM 668 O O . ALA A 1 88 ? 4.392 -45.891 -0.095 1.00 50.84 88 ALA A O 1
ATOM 669 N N . ALA A 1 89 ? 2.559 -44.712 0.336 1.00 48.44 89 ALA A N 1
ATOM 670 C CA . ALA A 1 89 ? 2.092 -45.673 1.347 1.00 48.44 89 ALA A CA 1
ATOM 671 C C . ALA A 1 89 ? 0.567 -45.851 1.330 1.00 48.44 89 ALA A C 1
ATOM 673 O O . ALA A 1 89 ? -0.120 -45.718 2.335 1.00 48.44 89 ALA A O 1
ATOM 674 N N . SER A 1 90 ? 0.029 -46.159 0.152 1.00 51.28 90 SER A N 1
ATOM 675 C CA . SER A 1 90 ? -1.213 -46.926 0.020 1.00 51.28 90 SER A CA 1
ATOM 676 C C . SER A 1 90 ? -0.843 -48.291 -0.548 1.00 51.28 90 SER A C 1
ATOM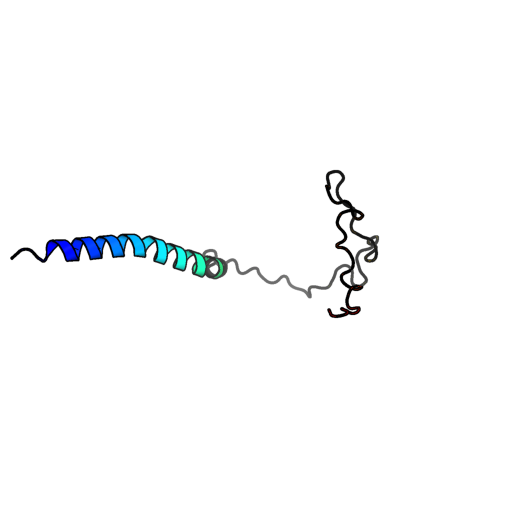 678 O O . SER A 1 90 ? -0.906 -48.507 -1.752 1.00 51.28 90 SER A O 1
ATOM 680 N N . ALA A 1 91 ? -0.386 -49.196 0.314 1.00 50.88 91 ALA A N 1
ATOM 681 C CA . ALA A 1 91 ? -0.224 -50.605 -0.023 1.00 50.88 91 ALA A CA 1
ATOM 682 C C . ALA A 1 91 ? -0.465 -51.459 1.230 1.00 50.88 91 ALA A C 1
ATOM 684 O O . ALA A 1 91 ? 0.406 -51.614 2.077 1.00 50.88 91 ALA A O 1
ATOM 685 N N . THR A 1 92 ? -1.687 -51.989 1.298 1.00 45.94 92 THR A N 1
ATOM 686 C CA . THR A 1 92 ? -2.028 -53.314 1.834 1.00 45.94 92 THR A CA 1
ATOM 687 C C . THR A 1 92 ? -1.728 -53.591 3.311 1.00 45.94 92 THR A C 1
ATOM 689 O O . THR A 1 92 ? -0.649 -54.032 3.690 1.00 45.94 92 THR A O 1
ATOM 692 N N . ALA A 1 93 ? -2.773 -53.485 4.133 1.00 51.47 93 ALA A N 1
ATOM 693 C CA . ALA A 1 93 ? -2.884 -54.269 5.359 1.00 51.47 93 ALA A CA 1
ATOM 694 C C . ALA A 1 93 ? -3.056 -55.763 5.021 1.00 51.47 93 ALA A C 1
ATOM 696 O O . ALA A 1 93 ? -3.874 -56.084 4.153 1.00 51.47 93 ALA A O 1
ATOM 697 N N . PRO A 1 94 ? -2.412 -56.689 5.751 1.00 54.25 94 PRO A N 1
ATOM 698 C CA . PRO A 1 94 ? -2.982 -58.001 5.973 1.00 54.25 94 PRO A CA 1
ATOM 699 C C . PRO A 1 94 ? -3.491 -58.118 7.412 1.00 54.25 94 PRO A C 1
ATOM 701 O O . PRO A 1 94 ? -2.827 -57.759 8.383 1.00 54.25 94 PRO A O 1
ATOM 704 N N . ALA A 1 95 ? -4.712 -58.630 7.510 1.00 46.06 95 ALA A N 1
ATOM 705 C CA . ALA A 1 95 ? -5.379 -59.019 8.736 1.00 46.06 95 ALA A CA 1
ATOM 706 C C . ALA A 1 95 ? -4.638 -60.162 9.449 1.00 46.06 95 ALA A C 1
ATOM 708 O O . ALA A 1 95 ? -4.312 -61.157 8.799 1.00 46.06 95 ALA A O 1
ATOM 709 N N . ARG A 1 96 ? -4.476 -60.069 10.774 1.00 39.56 96 ARG A N 1
ATOM 710 C CA . ARG A 1 96 ? -5.123 -60.972 11.744 1.00 39.56 96 ARG A CA 1
ATOM 711 C C . ARG A 1 96 ? -4.941 -60.479 13.174 1.00 39.56 96 ARG A C 1
ATOM 713 O O . ARG A 1 96 ? -3.810 -60.075 13.506 1.00 39.56 96 ARG A O 1
#

Secondary structure (DSSP, 8-state):
---HHHHHHHHHHHHHHHHHHHHHHHHHHHHHHHHH--TT----PPPSS----S-TT--TT--TTSPPPPPTT----TTTSS---S-S--------